Protein AF-A0A3B8TQK0-F1 (afdb_monomer_lite)

Sequence (53 aa):
SIGHEHLVFDMVYNPVMTSLLKAVAKQGGKTLDGMTMLQGQAKASWELWRQSR

Secondary structure (DSSP, 8-state):
---TT-EEE----SSSS-HHHHHHHHTT-EEE-HHHHHHHHHHHHHHHHHHT-

Structure (mmCIF, N/CA/C/O backbone):
data_AF-A0A3B8TQK0-F1
#
_entry.id   AF-A0A3B8TQK0-F1
#
loop_
_atom_site.group_PDB
_atom_site.id
_atom_site.type_symbol
_atom_site.label_atom_id
_atom_site.label_alt_id
_atom_site.label_comp_id
_atom_site.label_asym_id
_atom_site.label_entity_id
_atom_site.label_seq_id
_atom_site.pdbx_PDB_ins_code
_atom_site.Cartn_x
_atom_site.Cartn_y
_atom_site.Cartn_z
_atom_site.occupancy
_atom_site.B_iso_or_equiv
_atom_site.auth_seq_id
_atom_site.auth_comp_id
_atom_site.auth_asym_id
_atom_site.auth_atom_id
_atom_site.pdbx_PDB_model_num
ATOM 1 N N . SER A 1 1 ? 3.436 -0.474 19.273 1.00 79.81 1 SER A N 1
ATOM 2 C CA . SER A 1 1 ? 2.023 -0.332 18.858 1.00 79.81 1 SER 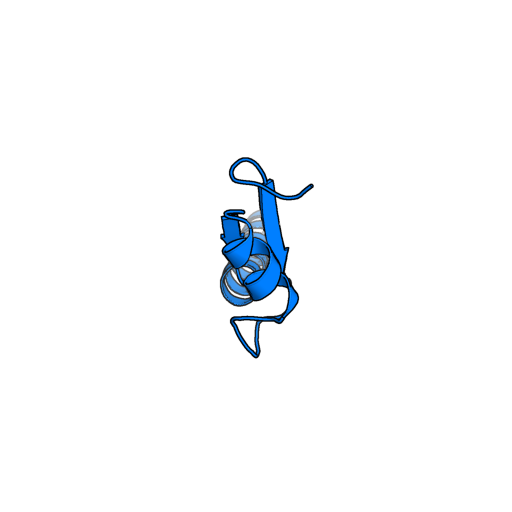A CA 1
ATOM 3 C C . SER A 1 1 ? 1.984 0.374 17.516 1.00 79.81 1 SER A C 1
ATOM 5 O O . SER A 1 1 ? 2.873 1.174 17.250 1.00 79.81 1 SER A O 1
ATOM 7 N N . ILE A 1 2 ? 1.002 0.064 16.665 1.00 85.81 2 ILE A N 1
ATOM 8 C CA . ILE A 1 2 ? 0.764 0.819 15.426 1.00 85.81 2 ILE A CA 1
ATOM 9 C C . ILE A 1 2 ? -0.022 2.087 15.785 1.00 85.81 2 ILE A C 1
ATOM 11 O O . ILE A 1 2 ? -0.899 2.047 16.643 1.00 85.81 2 ILE A O 1
ATOM 15 N N . GLY A 1 3 ? 0.323 3.209 15.158 1.00 88.31 3 GLY A N 1
ATOM 16 C CA . GLY A 1 3 ? -0.291 4.522 15.388 1.00 88.31 3 GLY A CA 1
ATOM 17 C C . GLY A 1 3 ? -0.090 5.442 14.184 1.00 88.31 3 GLY A C 1
ATOM 18 O O . GLY A 1 3 ? 0.413 4.987 13.161 1.00 88.31 3 GLY A O 1
ATOM 19 N N . HIS A 1 4 ? -0.437 6.724 14.302 1.00 93.56 4 HIS A N 1
ATOM 20 C CA . HIS A 1 4 ? -0.502 7.684 13.183 1.00 93.56 4 HIS A CA 1
ATOM 21 C C . HIS A 1 4 ? 0.777 7.844 12.334 1.00 93.56 4 HIS A C 1
ATOM 23 O O . HIS A 1 4 ? 0.690 8.182 11.150 1.00 93.56 4 HIS A O 1
ATOM 29 N N . GLU A 1 5 ? 1.947 7.559 12.910 1.00 95.69 5 GLU A N 1
ATOM 30 C CA . GLU A 1 5 ? 3.245 7.596 12.216 1.00 95.69 5 GLU A CA 1
ATOM 31 C C . GLU A 1 5 ? 3.531 6.343 11.372 1.00 95.69 5 GLU A C 1
ATOM 33 O O . GLU A 1 5 ? 4.418 6.347 10.524 1.00 95.69 5 GLU A O 1
ATOM 38 N N . HIS A 1 6 ? 2.784 5.258 11.581 1.00 94.69 6 HIS A N 1
ATOM 39 C CA . HIS A 1 6 ? 2.994 4.003 10.869 1.00 94.69 6 HIS A CA 1
ATOM 40 C C . HIS A 1 6 ? 2.157 3.958 9.592 1.00 94.69 6 HIS A C 1
ATOM 42 O O . HIS A 1 6 ? 0.961 4.260 9.599 1.00 94.69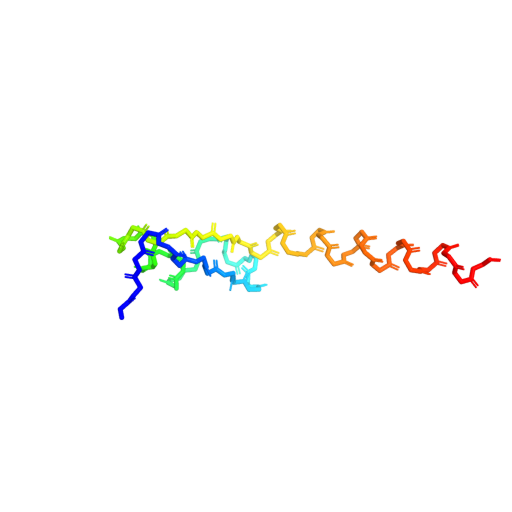 6 HIS A O 1
ATOM 48 N N . LEU A 1 7 ? 2.791 3.508 8.512 1.00 95.44 7 LEU A N 1
ATOM 49 C CA . LEU A 1 7 ? 2.164 3.203 7.235 1.00 95.44 7 LEU A CA 1
ATOM 50 C C . LEU A 1 7 ? 2.268 1.699 6.984 1.00 95.44 7 LEU A C 1
ATOM 52 O O . LEU A 1 7 ? 3.365 1.145 7.013 1.00 95.44 7 LEU A O 1
ATOM 56 N N . VAL A 1 8 ? 1.134 1.044 6.743 1.00 95.69 8 VAL A N 1
ATOM 57 C CA . VAL A 1 8 ? 1.080 -0.382 6.404 1.00 95.69 8 VAL A CA 1
ATOM 58 C C . VAL A 1 8 ? 0.647 -0.552 4.959 1.00 95.69 8 VAL A C 1
ATOM 60 O O . VAL A 1 8 ? -0.393 -0.040 4.546 1.00 95.69 8 VAL A O 1
ATOM 63 N N . PHE A 1 9 ? 1.462 -1.286 4.209 1.00 95.00 9 PHE A N 1
ATOM 64 C CA . PHE A 1 9 ? 1.169 -1.731 2.853 1.00 95.00 9 PHE A CA 1
ATOM 65 C C . PHE A 1 9 ? 0.776 -3.204 2.898 1.00 95.00 9 PHE A C 1
ATOM 67 O O . PHE A 1 9 ? 1.455 -4.005 3.541 1.00 95.00 9 PHE 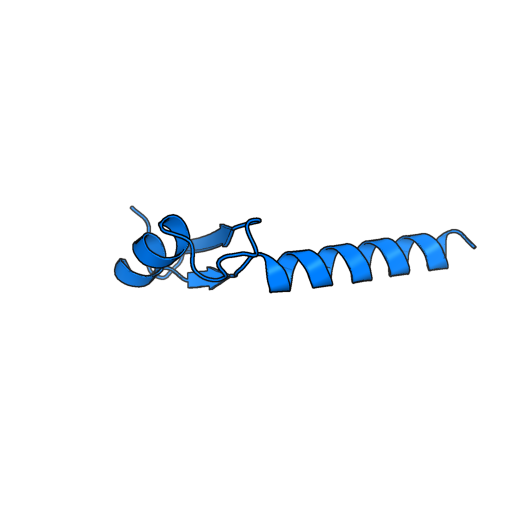A O 1
ATOM 74 N N . ASP A 1 10 ? -0.296 -3.555 2.198 1.00 95.31 10 ASP A N 1
ATOM 75 C CA . ASP A 1 10 ? -0.718 -4.941 2.007 1.00 95.31 10 ASP A CA 1
ATOM 76 C C . ASP A 1 10 ? -0.638 -5.288 0.518 1.00 95.31 10 ASP A C 1
ATOM 78 O O . ASP A 1 10 ? -1.104 -4.524 -0.320 1.00 95.31 10 ASP A O 1
ATOM 82 N N . MET A 1 11 ? -0.029 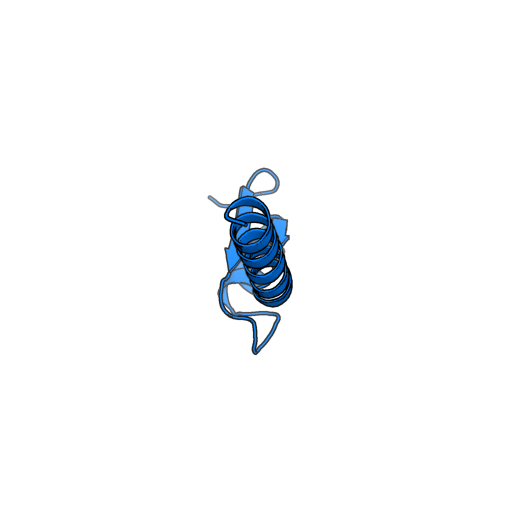-6.425 0.174 1.00 94.06 11 MET A N 1
ATOM 83 C CA . MET A 1 11 ? 0.097 -6.872 -1.221 1.00 94.06 11 MET A CA 1
ATOM 84 C C . MET A 1 11 ? -1.183 -7.540 -1.745 1.00 94.06 11 MET A C 1
ATOM 86 O O . MET A 1 11 ? -1.318 -7.765 -2.949 1.00 94.06 11 MET A O 1
ATOM 90 N N . VAL A 1 12 ? -2.133 -7.871 -0.867 1.00 95.31 12 VAL A N 1
ATOM 91 C CA . VAL A 1 12 ? -3.433 -8.412 -1.268 1.00 95.31 12 VAL A CA 1
ATOM 92 C C . VAL A 1 12 ? -4.291 -7.287 -1.851 1.00 95.31 12 VAL A C 1
ATOM 94 O O . VAL A 1 12 ? -4.553 -6.281 -1.197 1.00 95.31 12 VAL A O 1
ATOM 97 N N . TYR A 1 13 ? -4.753 -7.465 -3.090 1.00 92.88 13 TYR A N 1
ATOM 98 C CA . TYR A 1 13 ? -5.585 -6.480 -3.795 1.00 92.88 13 TYR A CA 1
ATOM 99 C C . TYR A 1 13 ? -7.069 -6.871 -3.880 1.00 92.88 13 TYR A C 1
ATOM 101 O O . TYR A 1 13 ? -7.909 -6.034 -4.208 1.00 92.88 13 TYR A O 1
ATOM 109 N N . ASN A 1 14 ? -7.414 -8.134 -3.608 1.00 94.31 14 ASN A N 1
ATOM 110 C CA . ASN A 1 14 ? -8.794 -8.612 -3.599 1.00 94.31 14 ASN A CA 1
ATOM 111 C C . ASN A 1 14 ? -9.031 -9.534 -2.388 1.00 94.31 14 ASN A C 1
ATOM 113 O O . ASN A 1 14 ? -8.498 -10.645 -2.372 1.00 94.31 14 ASN A O 1
ATOM 117 N N . PRO A 1 15 ? -9.814 -9.107 -1.380 1.00 94.81 15 PRO A N 1
ATOM 118 C CA . PRO A 1 15 ? -10.514 -7.821 -1.283 1.00 94.81 15 PRO A CA 1
ATOM 119 C C . PRO A 1 15 ? -9.551 -6.643 -1.049 1.00 94.81 15 PRO A C 1
ATOM 121 O O . PRO A 1 15 ? -8.515 -6.813 -0.417 1.00 94.81 15 PRO A O 1
ATOM 124 N N . VAL A 1 16 ? -9.929 -5.437 -1.489 1.00 94.25 16 VAL A N 1
ATOM 125 C CA . VAL A 1 16 ? -9.110 -4.209 -1.343 1.00 94.25 16 VAL A CA 1
ATOM 126 C C . VAL A 1 16 ? -8.808 -3.881 0.127 1.00 94.25 16 VAL A C 1
ATOM 128 O O . VAL A 1 16 ? -7.710 -3.451 0.458 1.00 94.25 16 VAL A O 1
ATOM 131 N N . MET A 1 17 ? -9.772 -4.111 1.027 1.00 95.56 17 MET A N 1
ATOM 132 C CA . MET A 1 17 ? -9.609 -3.898 2.470 1.00 95.56 17 MET A CA 1
ATOM 133 C C . MET A 1 17 ? -9.512 -5.228 3.212 1.00 95.56 17 MET A C 1
ATOM 135 O O . MET A 1 17 ? -10.528 -5.817 3.607 1.00 95.56 17 MET A O 1
ATOM 139 N N . THR A 1 18 ? -8.282 -5.675 3.442 1.00 97.50 18 THR A N 1
ATOM 140 C CA . THR A 1 18 ? -7.994 -6.865 4.247 1.00 97.50 18 THR A CA 1
ATOM 141 C C . THR A 1 18 ? -8.261 -6.626 5.735 1.00 97.50 18 THR A C 1
ATOM 143 O O . THR A 1 18 ? -8.400 -5.493 6.207 1.00 97.50 18 THR A O 1
ATOM 146 N N . SER A 1 19 ? -8.325 -7.708 6.513 1.00 97.38 19 SER A N 1
ATOM 147 C CA . SER A 1 19 ? -8.437 -7.624 7.974 1.00 97.38 19 SER A CA 1
ATOM 148 C C . SER A 1 19 ? -7.262 -6.871 8.608 1.00 97.38 19 SER A C 1
ATOM 150 O O . SER A 1 19 ? -7.461 -6.164 9.595 1.00 97.38 19 SER A O 1
ATOM 152 N N . LEU A 1 20 ? -6.065 -6.964 8.015 1.00 95.94 20 LEU A N 1
ATOM 153 C CA . LEU A 1 20 ? -4.878 -6.231 8.451 1.00 95.94 20 LEU A CA 1
ATOM 154 C C . LEU A 1 20 ? -5.071 -4.722 8.274 1.00 95.94 20 LEU A C 1
ATOM 156 O O . LEU A 1 20 ? -4.957 -3.974 9.244 1.00 95.94 20 LEU A O 1
ATOM 160 N N . LEU A 1 21 ? -5.437 -4.279 7.067 1.00 96.25 21 LEU A N 1
ATOM 161 C CA . LEU A 1 21 ? -5.650 -2.857 6.786 1.00 96.25 21 LEU A CA 1
ATOM 162 C C . LEU A 1 21 ? -6.767 -2.270 7.660 1.00 96.25 21 LEU A C 1
ATOM 164 O O . LEU A 1 21 ? -6.620 -1.185 8.219 1.00 96.25 21 LEU A O 1
ATOM 168 N N . LYS A 1 22 ? -7.856 -3.020 7.874 1.00 96.81 22 LYS A N 1
ATOM 169 C CA . LYS A 1 22 ? -8.937 -2.614 8.790 1.00 96.81 22 LYS A CA 1
ATOM 170 C C . LYS A 1 22 ? -8.441 -2.428 10.228 1.00 96.81 22 LYS A C 1
ATOM 172 O O . LYS A 1 22 ? -8.809 -1.452 10.880 1.00 96.81 22 LYS A O 1
ATOM 177 N N . ALA A 1 23 ? -7.611 -3.344 10.729 1.00 96.00 23 ALA A N 1
ATOM 178 C CA . ALA A 1 23 ? -7.073 -3.269 12.086 1.00 96.00 23 ALA A CA 1
ATOM 179 C C . ALA A 1 23 ? -6.109 -2.086 12.275 1.00 96.00 23 ALA A C 1
ATOM 181 O O . ALA A 1 23 ? -6.126 -1.452 13.331 1.00 96.00 23 ALA A O 1
ATOM 182 N N . VAL A 1 24 ? -5.304 -1.776 11.255 1.00 96.12 24 VAL A N 1
ATOM 183 C CA . VAL A 1 24 ? -4.373 -0.636 11.241 1.00 96.12 24 VAL A CA 1
ATOM 184 C C . VAL A 1 24 ? -5.131 0.687 11.197 1.00 96.12 24 VAL A C 1
ATOM 186 O O . VAL A 1 24 ? -4.884 1.556 12.033 1.00 96.12 24 VAL A O 1
ATOM 189 N N . ALA A 1 25 ? -6.103 0.811 10.290 1.00 94.81 25 ALA A N 1
ATOM 190 C CA . ALA A 1 25 ? -6.936 2.004 10.172 1.00 94.81 25 ALA A CA 1
ATOM 191 C C . ALA A 1 25 ? -7.697 2.295 11.477 1.00 94.81 25 ALA A C 1
ATOM 193 O O . ALA A 1 25 ? -7.755 3.439 11.923 1.00 94.81 25 ALA A O 1
ATOM 194 N N . LYS A 1 26 ? -8.209 1.255 12.155 1.00 95.75 26 LYS A N 1
ATOM 195 C CA . LYS A 1 26 ? -8.880 1.391 13.461 1.00 95.75 26 LYS A CA 1
ATOM 196 C C . LYS A 1 26 ? -7.959 1.934 14.563 1.00 95.75 26 LYS A C 1
ATOM 198 O O . LYS A 1 26 ? -8.442 2.563 15.498 1.00 95.75 26 LYS A O 1
ATOM 203 N N . GLN A 1 27 ? -6.651 1.702 14.463 1.00 95.31 27 GLN A N 1
ATOM 204 C CA . GLN A 1 27 ? -5.638 2.222 15.392 1.00 95.31 27 GLN A CA 1
ATOM 205 C C . GLN A 1 27 ? -5.095 3.600 14.969 1.00 95.31 27 GLN A C 1
ATOM 207 O O . GLN A 1 27 ? -4.159 4.108 15.580 1.00 95.31 27 GLN A O 1
ATOM 212 N N . GLY A 1 28 ? -5.656 4.204 13.916 1.00 94.25 28 GLY A N 1
ATOM 213 C CA . GLY A 1 28 ? -5.209 5.489 13.384 1.00 94.25 28 GLY A CA 1
ATOM 214 C C . GLY A 1 28 ? -3.959 5.409 12.505 1.00 94.25 28 GLY A C 1
ATOM 215 O O . GLY A 1 28 ? -3.467 6.446 12.067 1.00 94.25 28 GLY A O 1
ATOM 216 N N . GLY A 1 29 ? -3.439 4.211 12.229 1.00 95.62 29 GLY A N 1
ATOM 217 C CA . GLY A 1 29 ? -2.341 4.035 11.281 1.00 95.62 29 GLY A CA 1
ATOM 218 C C . GLY A 1 29 ? -2.778 4.328 9.846 1.00 95.62 29 GLY A C 1
ATOM 219 O O . GLY A 1 29 ? -3.953 4.212 9.494 1.00 95.62 29 GLY A O 1
ATOM 220 N N . LYS A 1 30 ? -1.815 4.697 9.004 1.00 96.81 30 LYS A N 1
ATOM 221 C CA . LYS A 1 30 ? -2.031 4.913 7.572 1.00 96.81 30 LYS A CA 1
ATOM 222 C C . LYS A 1 30 ? -1.969 3.568 6.847 1.00 96.81 30 LYS A C 1
ATOM 224 O O . LYS A 1 30 ? -1.178 2.695 7.204 1.00 96.81 30 LYS A O 1
ATOM 229 N N . THR A 1 31 ? -2.785 3.405 5.814 1.00 96.25 31 THR A N 1
ATOM 230 C CA . THR A 1 31 ? -2.880 2.163 5.034 1.00 96.25 31 THR A CA 1
ATOM 231 C C . THR A 1 31 ? -2.768 2.438 3.547 1.00 96.25 31 THR A C 1
ATOM 233 O O . THR A 1 31 ? -3.264 3.462 3.079 1.00 96.25 31 THR A O 1
ATOM 236 N N . LEU A 1 32 ? -2.197 1.494 2.806 1.00 95.75 32 LEU A N 1
ATOM 237 C CA . LEU A 1 32 ? -2.212 1.478 1.347 1.00 95.75 32 LEU A CA 1
ATOM 238 C C . LEU A 1 32 ? -2.490 0.054 0.859 1.00 95.75 32 LEU A C 1
ATOM 240 O O . LEU A 1 32 ? -1.961 -0.915 1.408 1.00 95.75 32 LEU A O 1
ATOM 244 N N . ASP A 1 33 ? -3.368 -0.058 -0.129 1.00 95.56 33 ASP A N 1
ATOM 245 C CA . ASP A 1 33 ? -3.900 -1.327 -0.608 1.00 95.56 33 ASP A CA 1
ATOM 246 C C . ASP A 1 33 ? -3.052 -1.958 -1.725 1.00 95.56 33 ASP A C 1
ATOM 248 O O . ASP A 1 33 ? -2.247 -1.300 -2.397 1.00 95.56 33 ASP A O 1
ATOM 252 N N . GLY A 1 34 ? -3.286 -3.247 -1.971 1.00 95.00 34 GLY A N 1
ATOM 253 C CA . GLY A 1 34 ? -2.521 -4.006 -2.952 1.00 95.00 34 GLY A CA 1
ATOM 254 C C . GLY A 1 34 ? -2.715 -3.563 -4.401 1.00 95.00 34 GLY A C 1
ATOM 255 O O . GLY A 1 34 ? -1.830 -3.819 -5.213 1.00 95.00 34 GLY A O 1
ATOM 256 N N . MET A 1 35 ? -3.813 -2.884 -4.764 1.00 95.69 35 MET A N 1
ATOM 257 C CA . MET A 1 35 ? -4.014 -2.402 -6.138 1.00 95.69 35 MET A CA 1
ATOM 258 C C . MET A 1 35 ? -3.040 -1.271 -6.458 1.00 95.69 35 MET A C 1
ATOM 260 O O . MET A 1 35 ? -2.402 -1.279 -7.514 1.00 95.69 35 MET A O 1
ATOM 264 N N . THR A 1 36 ? -2.873 -0.332 -5.525 1.00 93.00 36 THR A N 1
ATOM 265 C CA . THR A 1 36 ? -1.900 0.757 -5.670 1.00 93.00 36 THR A CA 1
ATOM 266 C C . THR A 1 36 ? -0.484 0.197 -5.842 1.00 93.00 36 THR A C 1
ATOM 268 O O . THR A 1 36 ? 0.265 0.631 -6.723 1.00 93.00 36 THR A O 1
ATOM 271 N N . MET A 1 37 ? -0.129 -0.829 -5.062 1.00 91.44 37 MET A N 1
ATOM 272 C CA . MET A 1 37 ? 1.165 -1.502 -5.189 1.00 91.44 37 MET A CA 1
ATOM 273 C C . MET A 1 37 ? 1.307 -2.263 -6.517 1.00 91.44 37 MET A C 1
ATOM 275 O O . MET A 1 37 ? 2.334 -2.125 -7.182 1.00 91.44 37 MET A O 1
ATOM 279 N N . LEU A 1 38 ? 0.271 -2.993 -6.950 1.00 94.44 38 LEU A N 1
ATOM 280 C CA . LEU A 1 38 ? 0.231 -3.733 -8.218 1.00 94.44 38 LEU A CA 1
ATOM 281 C C . LEU A 1 38 ? 0.459 -2.818 -9.435 1.00 94.44 38 LEU A C 1
ATOM 283 O O . LEU A 1 38 ? 1.204 -3.159 -10.356 1.00 94.44 38 LEU A O 1
ATOM 287 N N . GLN A 1 39 ? -0.154 -1.637 -9.440 1.00 95.75 39 GLN A N 1
ATOM 288 C CA . GLN A 1 39 ? 0.046 -0.650 -10.501 1.00 95.75 39 GLN A CA 1
ATOM 289 C C . GLN A 1 39 ? 1.459 -0.056 -10.460 1.00 95.75 39 GLN A C 1
ATOM 291 O O . GLN A 1 39 ? 2.111 0.071 -11.500 1.00 95.75 39 GLN A O 1
ATOM 296 N N . GLY A 1 40 ? 1.954 0.261 -9.260 1.00 94.25 40 GLY A N 1
ATOM 297 C CA . GLY A 1 40 ? 3.303 0.785 -9.054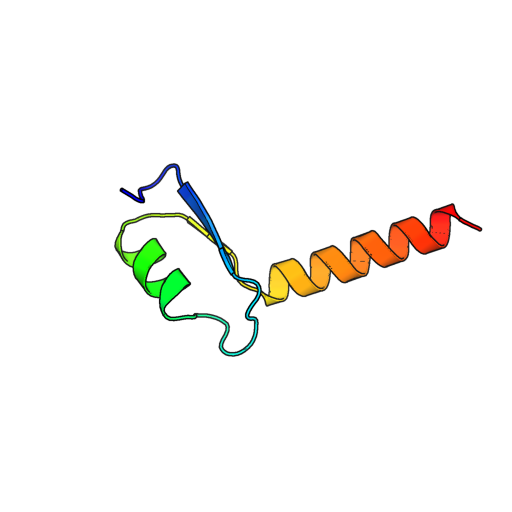 1.00 94.25 40 GLY A CA 1
ATOM 298 C C . GLY A 1 40 ? 4.388 -0.167 -9.559 1.00 94.25 40 GLY A C 1
ATOM 299 O O . GLY A 1 40 ? 5.256 0.247 -10.329 1.00 94.25 40 GLY A O 1
ATOM 300 N N . GLN A 1 41 ? 4.303 -1.456 -9.209 1.00 94.19 41 GLN A N 1
ATOM 301 C CA . GLN A 1 41 ? 5.270 -2.461 -9.668 1.00 94.19 41 GLN A CA 1
ATOM 302 C C . GLN A 1 41 ? 5.236 -2.645 -11.191 1.00 94.19 41 GLN A C 1
ATOM 304 O O . GLN A 1 41 ? 6.290 -2.790 -11.811 1.00 94.19 41 GLN A O 1
ATOM 309 N N . ALA A 1 42 ? 4.050 -2.603 -11.810 1.00 96.31 42 ALA A N 1
ATOM 310 C CA . ALA A 1 42 ? 3.913 -2.743 -13.255 1.00 96.31 42 ALA A CA 1
ATOM 311 C C . ALA A 1 42 ? 4.561 -1.555 -13.980 1.00 96.31 42 ALA A C 1
ATOM 313 O O . ALA A 1 42 ? 5.325 -1.750 -14.926 1.00 96.31 42 ALA A O 1
ATOM 314 N N . LYS A 1 43 ? 4.327 -0.330 -13.491 1.00 97.44 43 LYS A N 1
ATOM 315 C CA . LYS A 1 43 ? 4.941 0.885 -14.036 1.00 97.44 43 LYS A CA 1
ATOM 316 C C . LYS A 1 43 ? 6.463 0.884 -13.875 1.00 97.44 43 LYS A C 1
ATOM 318 O O . LYS A 1 43 ? 7.163 1.141 -14.851 1.00 97.44 43 LYS A O 1
ATOM 323 N N . ALA A 1 44 ? 6.971 0.545 -12.690 1.00 96.38 44 ALA A N 1
ATOM 324 C CA . ALA A 1 44 ? 8.409 0.473 -12.439 1.00 96.38 44 ALA A CA 1
ATOM 325 C C . ALA A 1 44 ? 9.088 -0.587 -13.325 1.00 96.38 44 ALA A C 1
ATOM 327 O O . ALA A 1 44 ? 10.110 -0.316 -13.953 1.00 96.38 44 ALA A O 1
ATOM 328 N N . SER A 1 45 ? 8.481 -1.771 -13.454 1.00 96.81 45 SER A N 1
ATOM 329 C CA . SER A 1 45 ? 8.991 -2.842 -14.323 1.00 96.81 45 SER A CA 1
ATOM 330 C C . SER A 1 45 ? 9.008 -2.420 -15.794 1.00 96.81 45 SER A C 1
ATOM 332 O O . SER A 1 45 ? 9.968 -2.692 -16.513 1.00 96.81 45 SER A O 1
ATOM 334 N N . TRP A 1 46 ? 7.970 -1.710 -16.241 1.00 96.50 46 TRP A N 1
ATOM 335 C CA . TRP A 1 46 ? 7.901 -1.158 -17.592 1.00 96.50 46 TRP A CA 1
ATOM 336 C C . TRP A 1 46 ? 8.973 -0.092 -17.854 1.00 96.50 46 TRP A C 1
ATOM 338 O O . TRP A 1 46 ? 9.576 -0.061 -18.925 1.00 96.50 46 TRP A O 1
ATOM 348 N N . GLU A 1 47 ? 9.235 0.787 -16.888 1.00 97.69 47 GLU A N 1
ATOM 349 C CA . GLU A 1 47 ? 10.296 1.793 -16.981 1.00 97.69 47 GLU A CA 1
ATOM 350 C C . GLU A 1 47 ? 11.681 1.153 -17.087 1.00 97.69 47 GLU A C 1
ATOM 352 O O . GLU A 1 47 ? 12.438 1.528 -17.981 1.00 97.69 47 GLU A O 1
ATOM 357 N N . LEU A 1 48 ? 11.968 0.139 -16.265 1.00 96.62 48 LEU A N 1
ATOM 358 C CA . LEU A 1 48 ? 13.210 -0.636 -16.348 1.00 96.62 48 LEU A CA 1
ATOM 359 C C . LEU A 1 48 ? 13.365 -1.319 -17.712 1.00 96.62 48 LEU A C 1
ATOM 361 O O . LEU A 1 48 ? 14.431 -1.254 -18.317 1.00 96.62 48 LEU A O 1
ATOM 365 N N . TRP A 1 49 ? 12.293 -1.923 -18.231 1.00 95.44 49 TRP A N 1
ATOM 366 C CA . TRP A 1 49 ? 12.312 -2.579 -19.540 1.00 95.44 49 TRP A CA 1
ATOM 367 C C . TRP A 1 49 ? 12.541 -1.609 -20.708 1.00 95.44 49 TRP A C 1
ATOM 369 O O . TRP A 1 49 ? 13.150 -1.977 -21.709 1.00 95.44 49 TRP A O 1
ATOM 379 N N . ARG A 1 50 ? 12.071 -0.360 -20.605 1.00 94.69 50 ARG A N 1
ATOM 380 C CA . ARG A 1 50 ? 12.342 0.670 -21.621 1.00 94.69 50 ARG A CA 1
ATOM 381 C C . ARG A 1 50 ? 13.773 1.199 -21.570 1.00 94.69 50 ARG A C 1
ATOM 383 O O . ARG A 1 50 ? 14.275 1.587 -22.612 1.00 94.69 50 ARG A O 1
ATOM 390 N N . GLN A 1 51 ? 14.392 1.246 -20.390 1.00 89.62 51 GLN A N 1
ATOM 391 C CA . GLN A 1 51 ? 15.771 1.726 -20.214 1.00 89.62 51 GLN A CA 1
ATOM 392 C C . GLN A 1 51 ? 16.827 0.707 -20.662 1.00 89.62 51 GLN A C 1
ATOM 394 O O . GLN A 1 51 ? 17.957 1.091 -20.937 1.00 89.62 51 GLN A O 1
ATOM 399 N N . SER A 1 52 ? 16.482 -0.582 -20.718 1.00 76.69 52 SER A N 1
ATOM 400 C CA . SER A 1 52 ? 17.371 -1.644 -21.206 1.00 76.69 52 SER A CA 1
ATOM 401 C C . SER A 1 52 ? 17.337 -1.841 -22.729 1.00 76.69 52 SER A C 1
ATOM 403 O O . SER A 1 52 ? 17.944 -2.788 -23.233 1.00 76.69 52 SER A O 1
ATOM 405 N N . ARG A 1 53 ? 16.627 -0.967 -23.452 1.00 56.69 53 ARG A N 1
ATOM 406 C CA . ARG A 1 53 ? 16.639 -0.843 -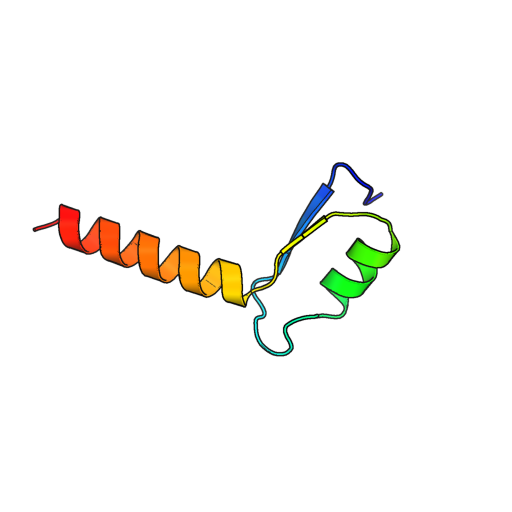24.915 1.00 56.69 53 ARG A CA 1
ATOM 407 C C . ARG A 1 53 ? 17.472 0.359 -25.330 1.00 56.69 53 ARG A C 1
ATOM 409 O O . ARG A 1 53 ? 18.109 0.252 -26.397 1.00 56.69 53 ARG A O 1
#

Radius of gyration: 14.26 Å; chains: 1; bounding box: 28×16×44 Å

Foldseek 3Di:
DQAQVAEDEDLDPVVQCDPVNVVNVVRNYHYDGNVVVVVVVVVVVVVVVVVVD

pLDDT: mean 93.61, std 6.4, range [56.69, 97.69]